Protein AF-A0A926H9G5-F1 (afdb_monomer_lite)

Secondary structure (DSSP, 8-state):
-EEEEEE--SSTTSPEEEEEEEEETTEEEEEEEEEE-SHHHHHHHHHHHH-SS-EEEEEES------SSS--HHHHHHHHHHGGGT--PPP--HHHHEETTEETT--

Sequence (107 aa):
MIYIGIDLAWSPRNRTGGAVLRGGPSGGEFSAHALLGGDDEILTFIDTHGGDGPCIVGVDAPLWVPNETGRRPGEAALAVSFQRYQAGAHPANRRLLARNGVVRGEA

Foldseek 3Di:
DKEKEWADDLDLVFWIKIWIWDDDPVDIDTDDIDGHRDPVSVVVVCVVRVPPDDYHYHYPFCQDAPAQDDADPVQVVVCVVCVVVVDGDDGRHCVVRCVVHRRPNND

Radius of gyration: 16.64 Å; chains: 1; bounding box: 42×31×41 Å

pLDDT: mean 92.63, std 5.23, range [67.88, 98.62]

Structure (mmCIF, N/CA/C/O backbone):
data_AF-A0A926H9G5-F1
#
_entry.id   AF-A0A926H9G5-F1
#
loop_
_atom_site.group_PDB
_atom_site.id
_atom_site.type_symbol
_atom_site.label_atom_id
_atom_site.label_alt_id
_atom_site.label_comp_id
_atom_site.label_asym_id
_atom_site.label_entity_id
_atom_site.label_seq_id
_atom_site.pdbx_PDB_ins_code
_atom_site.Cartn_x
_atom_site.Cartn_y
_atom_site.Cartn_z
_atom_site.occupancy
_atom_site.B_iso_or_equiv
_atom_site.auth_seq_id
_atom_site.auth_comp_id
_atom_site.auth_asym_id
_atom_site.auth_atom_id
_atom_site.pdbx_PDB_model_num
ATOM 1 N N . MET A 1 1 ? -12.989 5.524 16.922 1.00 94.00 1 MET A N 1
ATOM 2 C CA . MET A 1 1 ? -13.077 5.143 15.498 1.00 94.00 1 MET A CA 1
ATOM 3 C C . MET A 1 1 ? -11.980 4.141 15.187 1.00 94.00 1 MET A C 1
ATOM 5 O O . MET A 1 1 ? -10.982 4.125 15.907 1.00 94.00 1 MET A O 1
ATOM 9 N N . ILE A 1 2 ? -12.184 3.293 14.182 1.00 97.56 2 ILE A N 1
ATOM 10 C CA . ILE A 1 2 ? -11.195 2.310 13.732 1.00 97.56 2 ILE A CA 1
ATOM 11 C C . ILE A 1 2 ? -10.585 2.807 12.424 1.00 97.56 2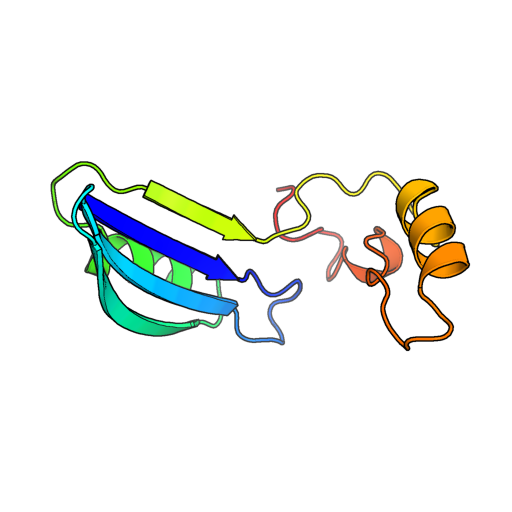 ILE A C 1
ATOM 13 O O . ILE A 1 2 ? -11.306 3.260 11.532 1.00 97.56 2 ILE A O 1
ATOM 17 N N . TYR A 1 3 ? -9.262 2.722 12.342 1.00 97.62 3 TYR A N 1
ATOM 18 C CA . TYR A 1 3 ? -8.490 3.013 11.146 1.00 97.62 3 TYR A CA 1
ATOM 19 C C . TYR A 1 3 ? -7.634 1.798 10.819 1.00 97.62 3 TYR A C 1
ATOM 21 O O . TYR A 1 3 ? -6.916 1.300 11.687 1.00 97.62 3 TYR A O 1
ATOM 29 N N . ILE A 1 4 ? -7.696 1.336 9.579 1.00 98.44 4 ILE A N 1
ATOM 30 C CA . ILE A 1 4 ? -6.891 0.219 9.091 1.00 98.44 4 ILE A CA 1
ATOM 31 C C . ILE A 1 4 ? -5.984 0.744 7.984 1.00 98.44 4 ILE A C 1
ATOM 33 O O . ILE A 1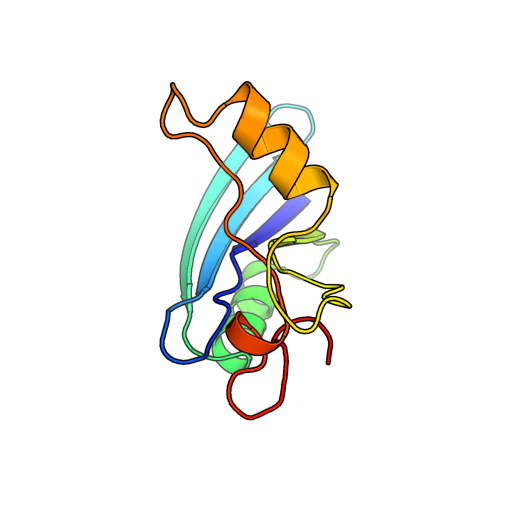 4 ? -6.461 1.336 7.022 1.00 98.44 4 ILE A O 1
ATOM 37 N N . GLY A 1 5 ? -4.677 0.560 8.137 1.00 98.00 5 GLY A N 1
ATOM 38 C CA . GLY A 1 5 ? -3.681 0.867 7.117 1.00 98.00 5 GLY A CA 1
ATOM 39 C C . GLY A 1 5 ? -3.234 -0.404 6.409 1.00 98.00 5 GLY A C 1
ATOM 40 O O . GLY A 1 5 ? -2.879 -1.377 7.077 1.00 98.00 5 GLY A O 1
ATOM 41 N N . ILE A 1 6 ? -3.241 -0.377 5.080 1.00 97.81 6 ILE A N 1
ATOM 42 C CA . ILE A 1 6 ? -2.776 -1.456 4.209 1.00 97.81 6 ILE A CA 1
ATOM 43 C C . ILE A 1 6 ? -1.620 -0.926 3.355 1.00 97.81 6 ILE A C 1
ATOM 45 O O . ILE A 1 6 ? -1.839 -0.091 2.483 1.00 97.81 6 ILE A O 1
ATOM 49 N N . ASP A 1 7 ? -0.404 -1.414 3.594 1.00 96.38 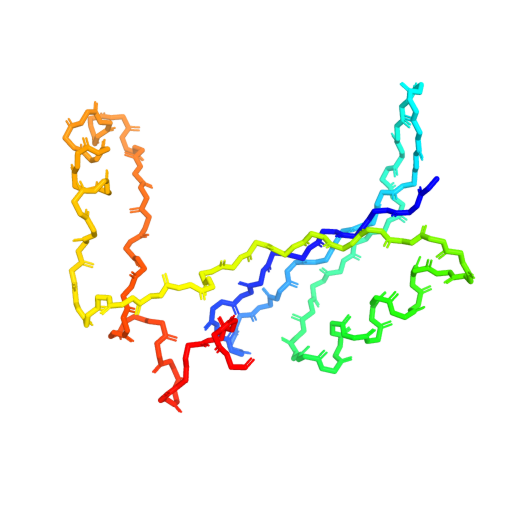7 ASP A N 1
ATOM 50 C CA . ASP A 1 7 ? 0.756 -1.202 2.716 1.00 96.38 7 ASP A CA 1
ATOM 51 C C . ASP A 1 7 ? 0.802 -2.336 1.689 1.00 96.38 7 ASP A C 1
ATOM 53 O O . ASP A 1 7 ? 1.292 -3.441 1.969 1.00 96.38 7 ASP A O 1
ATOM 57 N N . LEU A 1 8 ? 0.170 -2.099 0.537 1.00 94.25 8 LEU A N 1
ATOM 58 C CA . LEU A 1 8 ? -0.139 -3.144 -0.426 1.00 94.25 8 LEU A CA 1
ATOM 59 C C . LEU A 1 8 ? 1.109 -3.546 -1.207 1.00 94.25 8 LEU A C 1
ATOM 61 O O . LEU A 1 8 ? 1.639 -2.810 -2.044 1.00 94.25 8 LEU A O 1
ATOM 65 N N . ALA A 1 9 ? 1.520 -4.797 -1.028 1.00 92.69 9 ALA A N 1
ATOM 66 C CA . ALA A 1 9 ? 2.618 -5.343 -1.801 1.00 92.69 9 ALA A CA 1
ATOM 67 C C . ALA A 1 9 ? 2.267 -5.399 -3.294 1.00 92.69 9 ALA A C 1
ATOM 69 O O . ALA A 1 9 ? 1.283 -6.022 -3.692 1.00 92.69 9 ALA A O 1
ATOM 70 N N . TRP A 1 10 ? 3.146 -4.863 -4.144 1.00 88.75 10 TRP A N 1
ATOM 71 C CA . TRP A 1 10 ? 2.947 -4.799 -5.602 1.00 88.75 10 TRP A CA 1
ATOM 72 C C . TRP A 1 10 ? 2.860 -6.164 -6.300 1.00 88.75 10 TRP A C 1
ATOM 74 O O . TRP A 1 10 ? 2.555 -6.237 -7.488 1.00 88.75 10 TRP A O 1
ATOM 84 N N . SER A 1 11 ? 3.185 -7.261 -5.606 1.00 84.38 11 SER A N 1
ATOM 85 C CA . SER A 1 11 ? 3.051 -8.611 -6.150 1.00 84.38 11 SER A CA 1
ATOM 86 C C . SER A 1 11 ? 2.728 -9.639 -5.063 1.00 84.38 11 SER A C 1
ATOM 88 O O . SER A 1 11 ? 3.180 -9.453 -3.932 1.00 84.38 11 SER A O 1
ATOM 90 N N . PRO A 1 12 ? 2.093 -10.774 -5.412 1.00 79.38 12 PRO A N 1
ATOM 91 C CA . PRO A 1 12 ? 1.774 -11.847 -4.462 1.00 79.38 12 PRO A CA 1
ATOM 92 C C . PRO A 1 12 ? 2.989 -12.540 -3.829 1.00 79.38 12 PRO A C 1
ATOM 94 O O . PRO A 1 12 ? 2.841 -13.306 -2.885 1.00 79.38 12 PRO A O 1
ATOM 97 N N . ARG A 1 13 ? 4.202 -12.319 -4.361 1.00 85.19 13 ARG A N 1
ATOM 98 C CA . ARG A 1 13 ? 5.433 -12.889 -3.787 1.00 85.19 13 ARG A CA 1
ATOM 99 C C . ARG A 1 13 ? 5.821 -12.233 -2.464 1.00 85.19 13 ARG A C 1
ATOM 101 O O . ARG A 1 13 ? 6.511 -12.858 -1.667 1.00 85.19 13 ARG A O 1
ATOM 108 N N . ASN A 1 14 ? 5.415 -10.982 -2.265 1.00 90.19 14 ASN A N 1
ATOM 109 C CA . ASN A 1 14 ? 5.736 -10.207 -1.077 1.00 90.19 14 ASN A CA 1
ATOM 110 C C . ASN A 1 14 ? 4.498 -10.095 -0.188 1.00 90.19 14 ASN A C 1
ATOM 112 O O . ASN A 1 14 ? 3.370 -10.072 -0.680 1.00 90.19 14 ASN A O 1
ATOM 116 N N . ARG A 1 15 ? 4.726 -10.002 1.122 1.00 95.62 15 ARG A N 1
ATOM 117 C CA . ARG A 1 15 ? 3.661 -9.788 2.103 1.00 95.62 15 ARG A CA 1
ATOM 118 C C . ARG A 1 15 ? 3.219 -8.324 2.095 1.00 95.62 15 ARG A C 1
ATOM 120 O O . ARG A 1 15 ? 4.057 -7.434 2.007 1.00 95.62 15 ARG A O 1
ATOM 127 N N . THR A 1 16 ? 1.916 -8.110 2.213 1.00 96.44 16 THR A N 1
ATOM 128 C CA . THR A 1 16 ? 1.257 -6.823 2.464 1.00 96.44 16 THR A CA 1
ATOM 129 C C . THR A 1 16 ? 1.285 -6.521 3.958 1.00 96.44 16 THR A C 1
ATOM 131 O O . THR A 1 16 ? 1.019 -7.409 4.769 1.00 96.44 16 THR A O 1
ATOM 134 N N . GLY A 1 17 ? 1.608 -5.288 4.333 1.00 98.06 17 GLY A N 1
ATOM 135 C CA . GLY A 1 17 ? 1.541 -4.849 5.725 1.00 98.06 17 GLY A CA 1
ATOM 136 C C . GLY A 1 17 ? 0.118 -4.444 6.101 1.00 98.06 17 GLY A C 1
ATOM 137 O O . GLY A 1 17 ? -0.503 -3.665 5.385 1.00 98.06 17 GLY A O 1
ATOM 138 N N . GLY A 1 18 ? -0.394 -4.949 7.221 1.00 98.44 18 GLY A N 1
ATOM 139 C CA . GLY A 1 18 ? -1.645 -4.494 7.829 1.00 98.44 18 GLY A CA 1
ATOM 140 C C . GLY A 1 18 ? -1.386 -3.863 9.193 1.00 98.44 18 GLY A C 1
ATOM 141 O O . GLY A 1 18 ? -0.593 -4.392 9.971 1.00 98.44 18 GLY A O 1
ATOM 142 N N . ALA A 1 19 ? -2.063 -2.758 9.502 1.00 98.62 19 ALA A N 1
ATOM 143 C CA . ALA A 1 19 ? -1.989 -2.072 10.792 1.00 98.62 19 ALA A CA 1
ATOM 144 C C . ALA A 1 19 ? -3.368 -1.562 11.221 1.00 98.62 19 ALA A C 1
ATOM 146 O O . ALA A 1 19 ? -4.119 -1.052 10.394 1.00 98.62 19 ALA A O 1
ATOM 147 N N . VAL A 1 20 ? -3.689 -1.650 12.513 1.00 98.56 20 VAL A N 1
ATOM 148 C CA . VAL A 1 20 ? -4.965 -1.177 13.069 1.00 98.56 20 VAL A CA 1
ATOM 149 C C . VAL A 1 20 ? -4.715 -0.147 14.156 1.00 98.56 20 VAL A C 1
ATOM 151 O O . VAL A 1 20 ? -4.088 -0.441 15.178 1.00 98.56 20 VAL A O 1
ATOM 154 N N . LEU A 1 21 ? -5.284 1.039 13.972 1.00 97.50 21 LEU A N 1
ATOM 155 C CA . LEU A 1 21 ? -5.349 2.087 14.980 1.00 97.50 21 LEU A CA 1
ATOM 156 C C . LEU A 1 21 ? -6.781 2.235 15.496 1.00 97.50 21 LEU A C 1
ATOM 158 O O . LEU A 1 21 ? -7.749 2.217 14.732 1.00 97.50 21 LEU A O 1
ATOM 162 N N . ARG A 1 22 ? -6.921 2.449 16.801 1.00 96.44 22 ARG A N 1
ATOM 163 C CA . ARG A 1 22 ? -8.185 2.822 17.443 1.00 96.44 22 ARG A CA 1
ATOM 164 C C . ARG A 1 22 ? -8.007 4.181 18.083 1.00 96.44 22 ARG A C 1
ATOM 166 O O . ARG A 1 22 ? -7.101 4.368 18.883 1.00 96.44 22 ARG A O 1
ATOM 173 N N . GLY A 1 23 ? -8.838 5.149 17.726 1.00 93.69 23 GLY A N 1
ATOM 174 C CA . GLY A 1 23 ? -8.612 6.506 18.213 1.00 93.69 23 GLY A CA 1
ATOM 175 C C . GLY A 1 23 ? -9.695 7.512 17.880 1.00 93.69 23 GLY A C 1
ATOM 176 O O . GLY A 1 23 ? -10.740 7.183 17.306 1.00 93.69 23 GLY A O 1
ATOM 177 N N . GLY A 1 24 ? -9.416 8.747 18.277 1.00 91.69 24 GLY A N 1
ATOM 178 C CA . GLY A 1 24 ? -10.229 9.932 18.056 1.00 91.69 24 GLY A CA 1
ATOM 179 C C . GLY A 1 24 ? -9.389 11.209 18.182 1.00 91.69 24 GLY A C 1
ATOM 180 O O . GLY A 1 24 ? -8.160 11.143 18.191 1.00 91.69 24 GLY A O 1
ATOM 181 N N . PRO A 1 25 ? -10.027 12.384 18.303 1.00 92.62 25 PRO A N 1
ATOM 182 C CA . PRO A 1 25 ? -9.324 13.672 18.299 1.00 92.62 25 PRO A CA 1
ATOM 183 C C . PRO A 1 25 ? -8.264 13.837 19.397 1.00 92.62 25 PRO A C 1
ATOM 185 O O . PRO A 1 25 ? -7.316 14.595 19.228 1.00 92.62 25 PRO A O 1
ATOM 188 N N . SER A 1 26 ? -8.413 13.135 20.521 1.00 94.12 26 SER A N 1
ATOM 189 C CA . SER A 1 26 ? -7.490 13.184 21.658 1.00 94.12 26 SER A CA 1
ATOM 190 C C . SER A 1 26 ? -6.300 12.224 21.544 1.00 94.12 26 SER A C 1
ATOM 192 O O . SER A 1 26 ? -5.464 12.200 22.442 1.00 94.12 26 SER A O 1
ATOM 194 N N . GLY A 1 27 ? -6.226 11.414 20.482 1.00 92.81 27 GLY A N 1
ATOM 195 C CA . GLY A 1 27 ? -5.146 10.454 20.261 1.00 92.81 27 GLY A CA 1
ATOM 196 C C . GLY A 1 27 ? -5.625 9.120 19.693 1.00 92.81 27 GLY A C 1
ATOM 197 O O . GLY A 1 27 ? -6.821 8.881 19.509 1.00 92.81 27 GLY A O 1
ATOM 198 N N . GLY A 1 28 ? -4.672 8.234 19.423 1.00 93.56 28 GLY A N 1
ATOM 199 C CA . GLY A 1 28 ? -4.937 6.889 18.932 1.00 93.56 28 GLY A CA 1
ATOM 200 C C . GLY A 1 28 ? -3.960 5.872 19.501 1.00 93.56 28 GLY A C 1
ATOM 201 O O . GLY A 1 28 ? -2.842 6.208 19.884 1.00 93.56 28 GLY A O 1
ATOM 202 N N . GLU A 1 29 ? -4.409 4.627 19.543 1.00 96.94 29 GLU A N 1
ATOM 203 C CA . GLU A 1 29 ? -3.667 3.465 20.002 1.00 96.94 29 GLU A CA 1
ATOM 204 C C . GLU A 1 29 ? -3.438 2.512 18.832 1.00 96.94 29 GLU A C 1
ATOM 206 O O . GLU A 1 29 ? -4.358 2.210 18.067 1.00 96.94 29 GLU A O 1
ATOM 211 N N . PHE A 1 30 ? -2.212 2.012 18.717 1.00 97.81 30 PHE A N 1
ATOM 212 C CA . PHE A 1 30 ? -1.890 0.917 17.817 1.00 97.81 30 PHE A CA 1
ATOM 213 C C . PHE A 1 30 ? -2.276 -0.414 18.446 1.00 97.81 30 PHE A C 1
ATOM 215 O O . PHE A 1 30 ? -1.736 -0.802 19.476 1.00 97.81 30 PHE A O 1
ATOM 222 N N . SER A 1 31 ? -3.227 -1.097 17.813 1.00 97.12 31 SER A N 1
ATOM 223 C CA . SER A 1 31 ? -3.943 -2.224 18.418 1.00 97.12 31 SER A CA 1
ATOM 224 C C . SER A 1 31 ? -3.665 -3.573 17.756 1.00 97.12 31 SER A C 1
ATOM 226 O O . SER A 1 31 ? -3.800 -4.601 18.413 1.00 97.12 31 SER A O 1
ATOM 228 N N . ALA A 1 32 ? -3.268 -3.599 16.480 1.00 98.12 32 ALA A N 1
ATOM 229 C CA . ALA A 1 32 ? -2.917 -4.834 15.779 1.00 98.12 32 ALA A CA 1
ATOM 230 C C . ALA A 1 32 ? -2.049 -4.566 14.543 1.00 98.12 32 ALA A C 1
ATOM 232 O O . ALA A 1 32 ? -2.081 -3.475 13.972 1.00 98.12 32 ALA A O 1
ATOM 233 N N . HIS A 1 33 ? -1.314 -5.591 14.110 1.00 98.44 33 HIS A N 1
ATOM 234 C CA . HIS A 1 33 ? -0.650 -5.636 12.810 1.00 98.44 33 HIS A CA 1
ATOM 235 C C . HIS A 1 33 ? -0.547 -7.061 12.280 1.00 98.44 33 HIS A C 1
ATOM 237 O O . HIS A 1 33 ? -0.634 -8.021 13.044 1.00 98.44 33 HIS A O 1
ATOM 243 N N . ALA A 1 34 ? -0.325 -7.186 10.975 1.00 98.38 34 ALA A N 1
ATOM 244 C CA . ALA A 1 34 ? -0.124 -8.466 10.315 1.00 98.38 34 ALA A CA 1
ATOM 245 C C . ALA A 1 34 ? 0.749 -8.331 9.061 1.00 98.38 34 ALA A C 1
ATOM 247 O O . ALA A 1 34 ? 0.828 -7.267 8.446 1.00 98.38 34 ALA A O 1
ATOM 248 N N . LEU A 1 35 ? 1.373 -9.445 8.672 1.00 98.19 35 LEU A N 1
ATOM 249 C CA . LEU A 1 35 ? 1.954 -9.637 7.345 1.00 98.19 35 LEU A CA 1
ATOM 250 C C . LEU A 1 35 ? 1.040 -10.567 6.549 1.00 98.19 35 LEU A C 1
ATOM 252 O O . LEU A 1 35 ? 0.955 -11.760 6.831 1.00 98.19 35 LEU A O 1
ATOM 256 N N . LEU A 1 36 ? 0.375 -10.007 5.550 1.00 97.12 36 LEU A N 1
ATOM 257 C CA . LEU A 1 36 ? -0.734 -10.612 4.822 1.00 97.12 36 LEU A CA 1
ATOM 258 C C . LEU A 1 36 ? -0.246 -11.093 3.455 1.00 97.12 36 LEU A C 1
ATOM 260 O O . LEU A 1 36 ? 0.543 -10.423 2.794 1.00 97.12 36 LEU A O 1
ATOM 264 N N . GLY A 1 37 ? -0.644 -12.288 3.041 1.00 93.62 37 GLY A N 1
ATOM 265 C CA . GLY A 1 37 ? -0.270 -12.866 1.752 1.00 93.62 37 GLY A CA 1
ATOM 266 C C . GLY A 1 37 ? -1.097 -12.297 0.600 1.00 93.62 37 GLY A C 1
ATOM 267 O O . GLY A 1 37 ? -0.700 -11.338 -0.071 1.00 93.62 37 GLY A O 1
ATOM 268 N N . GLY A 1 38 ? -2.229 -12.950 0.344 1.00 91.00 38 GLY A N 1
ATOM 269 C CA . GLY A 1 38 ? -3.159 -12.619 -0.736 1.00 91.00 38 GLY A CA 1
ATOM 270 C C . GLY A 1 38 ? -4.301 -11.702 -0.306 1.00 91.00 38 GLY A C 1
ATOM 271 O O . GLY A 1 38 ? -4.415 -11.333 0.861 1.00 91.00 38 GLY A O 1
ATOM 272 N N . ASP A 1 39 ? -5.159 -11.364 -1.267 1.00 91.81 39 ASP A N 1
ATOM 273 C CA . ASP A 1 39 ? -6.305 -10.477 -1.044 1.00 91.81 39 ASP A CA 1
ATOM 274 C C . ASP A 1 39 ? -7.304 -11.073 -0.039 1.00 91.81 39 ASP A C 1
ATOM 276 O O . ASP A 1 39 ? -7.796 -10.343 0.812 1.00 91.81 39 ASP A O 1
ATOM 280 N N . ASP A 1 40 ? -7.504 -12.396 -0.026 1.00 95.00 40 ASP A N 1
ATOM 281 C CA . ASP A 1 40 ? -8.374 -13.071 0.953 1.00 95.00 40 ASP A CA 1
ATOM 282 C C . ASP A 1 40 ? -7.912 -12.858 2.406 1.00 95.00 40 ASP A C 1
ATOM 284 O O . ASP A 1 40 ? -8.726 -12.621 3.301 1.00 95.00 40 ASP A O 1
ATOM 288 N N . GLU A 1 41 ? -6.597 -12.900 2.655 1.00 97.25 41 GLU A N 1
ATOM 289 C CA . GLU A 1 41 ? -6.037 -12.609 3.982 1.00 97.25 41 GLU A CA 1
ATOM 290 C C . GLU A 1 41 ? -6.223 -11.128 4.346 1.00 97.25 41 GLU A C 1
ATOM 292 O O . GLU A 1 41 ? -6.490 -10.811 5.504 1.00 97.25 41 GLU A O 1
ATOM 297 N N . ILE A 1 42 ? -6.122 -10.221 3.366 1.00 96.06 42 ILE A N 1
ATOM 298 C CA . ILE A 1 42 ? -6.351 -8.782 3.563 1.00 96.06 42 ILE A CA 1
ATOM 299 C C . ILE A 1 42 ? -7.813 -8.508 3.915 1.00 96.06 42 ILE A C 1
ATOM 301 O O . ILE A 1 42 ? -8.079 -7.802 4.887 1.00 96.06 42 ILE A O 1
ATOM 305 N N . LEU A 1 43 ? -8.751 -9.092 3.170 1.00 96.69 43 LEU A N 1
ATOM 306 C CA . LEU A 1 43 ? -10.184 -8.969 3.431 1.00 96.69 43 LEU A CA 1
ATOM 307 C C . LEU A 1 43 ? -10.533 -9.530 4.811 1.00 96.69 43 LEU A C 1
ATOM 309 O O . LEU A 1 43 ? -11.145 -8.834 5.613 1.00 96.69 43 LEU A O 1
ATOM 313 N N . THR A 1 44 ? -10.024 -10.720 5.142 1.00 98.12 44 THR A N 1
ATOM 314 C CA . THR A 1 44 ? -10.219 -11.328 6.468 1.00 98.12 44 THR A CA 1
ATOM 315 C C . THR A 1 44 ? -9.688 -10.427 7.587 1.00 98.12 44 THR A C 1
ATOM 317 O O . THR A 1 44 ? -10.332 -10.282 8.626 1.00 98.12 44 THR A O 1
ATOM 320 N N . PHE A 1 45 ? -8.524 -9.798 7.395 1.00 98.38 45 PHE A N 1
ATOM 321 C CA . PHE A 1 45 ? -7.948 -8.864 8.365 1.00 98.38 45 PHE A CA 1
ATOM 322 C C . PHE A 1 45 ? -8.820 -7.616 8.554 1.00 98.38 45 PHE A C 1
ATOM 324 O O . PHE A 1 45 ? -9.040 -7.189 9.691 1.00 98.38 45 PHE A O 1
ATOM 331 N N . ILE A 1 46 ? -9.346 -7.052 7.462 1.00 97.88 46 ILE A N 1
ATOM 332 C CA . ILE A 1 46 ? -10.265 -5.908 7.500 1.00 97.88 46 ILE A CA 1
ATOM 333 C C . ILE A 1 46 ? -11.558 -6.289 8.226 1.00 97.88 46 ILE A C 1
ATOM 335 O O . ILE A 1 46 ? -11.943 -5.585 9.157 1.00 97.88 46 ILE A O 1
ATOM 339 N N . ASP A 1 47 ? -12.173 -7.419 7.877 1.00 97.06 47 ASP A N 1
ATOM 340 C CA . ASP A 1 47 ? -13.419 -7.893 8.490 1.00 97.06 47 ASP A CA 1
ATOM 341 C C . ASP A 1 47 ? -13.242 -8.169 9.988 1.00 97.06 47 ASP A C 1
ATOM 343 O O . ASP A 1 47 ? -14.060 -7.765 10.814 1.00 97.06 47 ASP A O 1
ATOM 347 N N . THR A 1 48 ? -12.121 -8.789 10.366 1.00 97.56 48 THR A N 1
ATOM 348 C CA . THR A 1 48 ? -11.812 -9.118 11.766 1.00 97.56 48 THR A CA 1
ATOM 349 C C . THR A 1 48 ? -11.661 -7.867 12.635 1.00 97.56 48 THR A C 1
ATOM 351 O O . THR A 1 48 ? -11.999 -7.883 13.821 1.00 97.56 48 THR A O 1
ATOM 354 N N . HIS A 1 49 ? -11.128 -6.776 12.081 1.00 97.81 49 HIS A N 1
ATOM 355 C CA . HIS A 1 49 ? -10.761 -5.598 12.867 1.00 97.81 49 HIS A CA 1
ATOM 356 C C . HIS A 1 49 ? -11.669 -4.383 12.672 1.00 97.81 49 HIS A C 1
ATOM 358 O O . HIS A 1 49 ? -11.658 -3.510 13.547 1.00 97.81 49 HIS A O 1
ATOM 364 N N . GLY A 1 50 ? -12.453 -4.333 11.592 1.00 96.31 50 GLY A N 1
ATOM 365 C CA . GLY A 1 50 ? -13.315 -3.208 11.219 1.00 96.31 50 GLY A CA 1
ATOM 366 C C . GLY A 1 50 ? -14.473 -2.955 12.185 1.00 96.31 50 GLY A C 1
ATOM 367 O O . GLY A 1 50 ? -14.881 -1.807 12.353 1.00 96.31 50 GLY A O 1
ATOM 368 N N . GLY A 1 51 ? -14.927 -3.993 12.896 1.00 91.75 51 GLY A N 1
ATOM 369 C CA . GLY A 1 51 ? -16.063 -3.920 13.819 1.00 91.75 51 GLY A CA 1
ATOM 370 C C . GLY A 1 51 ? -17.389 -3.584 13.122 1.00 91.75 51 GLY A C 1
ATOM 371 O O . GLY A 1 51 ? -17.454 -3.461 11.906 1.00 91.75 51 GLY A O 1
ATOM 372 N N . ASP A 1 52 ? -18.450 -3.395 13.908 1.00 91.25 52 ASP A N 1
ATOM 373 C CA . ASP A 1 52 ? -19.814 -3.206 13.372 1.00 91.25 52 ASP A CA 1
ATOM 374 C C . ASP A 1 52 ? -20.164 -1.739 13.039 1.00 91.25 52 ASP A C 1
ATOM 376 O O . ASP A 1 52 ? -21.290 -1.422 12.656 1.00 91.25 52 ASP A O 1
ATOM 380 N N . GLY A 1 53 ? -19.223 -0.813 13.243 1.00 90.38 53 GLY A N 1
ATOM 381 C CA . GLY A 1 53 ? -19.420 0.628 13.072 1.00 90.38 53 GLY A CA 1
ATOM 382 C C . GLY A 1 53 ? -18.554 1.233 11.962 1.00 90.38 53 GLY A C 1
ATOM 383 O O . GLY A 1 53 ? -17.837 0.521 11.265 1.00 90.38 53 GLY A O 1
ATOM 384 N N . PRO A 1 54 ? -18.570 2.570 11.799 1.00 91.81 54 PRO A N 1
ATOM 385 C CA . PRO A 1 54 ? -17.746 3.241 10.799 1.00 91.81 54 PRO A CA 1
ATOM 386 C C . PRO A 1 54 ? -16.245 2.960 10.980 1.00 91.81 54 PRO A C 1
ATOM 388 O O . PRO A 1 54 ? -15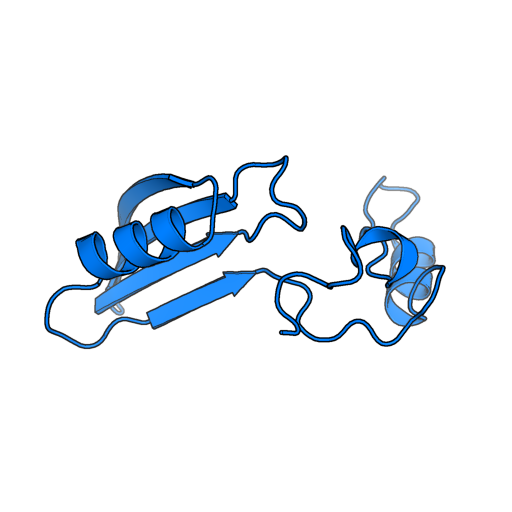.651 3.287 12.015 1.00 91.81 54 PRO A O 1
ATOM 391 N N . CYS A 1 55 ? -15.636 2.411 9.930 1.00 96.31 55 CYS A N 1
ATOM 392 C CA . CYS A 1 55 ? -14.212 2.112 9.821 1.00 96.31 55 CYS A CA 1
ATOM 393 C C . CYS A 1 55 ? -13.630 2.824 8.594 1.00 96.31 55 CYS A C 1
ATOM 395 O O . CYS A 1 55 ? -14.258 2.864 7.537 1.00 96.31 55 CYS A O 1
ATOM 397 N N . ILE A 1 56 ? -12.430 3.387 8.733 1.00 97.06 56 ILE A N 1
ATOM 398 C CA . ILE A 1 56 ? -11.687 3.982 7.617 1.00 97.06 56 ILE A CA 1
ATOM 399 C C . ILE A 1 56 ? -10.538 3.051 7.256 1.00 97.06 56 ILE A C 1
ATOM 401 O O . ILE A 1 56 ? -9.706 2.734 8.103 1.00 97.06 56 ILE A O 1
ATOM 405 N N . VAL A 1 57 ? -10.469 2.651 5.989 1.00 97.38 57 VAL A N 1
ATOM 406 C CA . VAL A 1 57 ? -9.364 1.851 5.457 1.00 97.38 57 VAL A CA 1
ATOM 407 C C . VAL A 1 57 ? -8.543 2.723 4.514 1.00 97.38 57 VAL A C 1
ATOM 409 O O . VAL A 1 57 ? -9.065 3.249 3.534 1.00 97.38 57 VAL A O 1
ATOM 412 N N . GLY A 1 58 ? -7.265 2.907 4.835 1.00 96.75 58 GLY A N 1
ATOM 413 C CA . GLY A 1 58 ? -6.283 3.551 3.972 1.00 96.75 58 GLY A CA 1
ATOM 414 C C . GLY A 1 58 ? -5.432 2.499 3.275 1.00 96.75 58 GLY A C 1
ATOM 415 O O . GLY A 1 58 ? -4.926 1.590 3.930 1.00 96.75 58 GLY A O 1
ATOM 416 N N . VAL A 1 59 ? -5.262 2.632 1.961 1.00 95.00 59 VAL A N 1
ATOM 417 C CA . VAL A 1 59 ? -4.454 1.715 1.149 1.00 95.00 59 VAL A CA 1
ATOM 418 C C . VAL A 1 59 ? -3.327 2.502 0.490 1.00 95.00 59 VAL A C 1
ATOM 420 O O . VAL A 1 59 ? -3.591 3.426 -0.279 1.00 95.00 59 VAL A O 1
ATOM 423 N N . ASP A 1 60 ? -2.083 2.137 0.788 1.00 93.50 60 ASP A N 1
ATOM 424 C CA . ASP A 1 60 ? -0.905 2.610 0.065 1.00 93.50 60 ASP A CA 1
ATOM 425 C C . ASP A 1 60 ? -0.623 1.655 -1.097 1.00 93.50 60 ASP A C 1
ATOM 427 O O . ASP A 1 60 ? -0.199 0.513 -0.911 1.00 93.50 60 ASP A O 1
ATOM 431 N N . ALA A 1 61 ? -0.953 2.107 -2.306 1.00 90.50 61 ALA A N 1
ATOM 432 C CA . ALA A 1 61 ? -0.749 1.366 -3.538 1.00 90.50 61 ALA A CA 1
ATOM 433 C C . ALA A 1 61 ? -0.696 2.313 -4.750 1.00 90.50 61 ALA A C 1
ATOM 435 O O . ALA A 1 61 ? -1.358 3.357 -4.767 1.00 90.50 61 ALA A O 1
ATOM 436 N N . PRO A 1 62 ? 0.014 1.944 -5.827 1.00 87.12 62 PRO A N 1
ATOM 437 C CA . PRO A 1 62 ? -0.143 2.603 -7.117 1.00 87.12 62 PRO A CA 1
ATOM 438 C C . PRO A 1 62 ? -1.529 2.297 -7.719 1.00 87.12 62 PRO A C 1
ATOM 440 O O . PRO A 1 62 ? -1.740 1.222 -8.267 1.00 87.12 62 PRO A O 1
ATOM 443 N N . LEU A 1 63 ? -2.464 3.250 -7.643 1.00 84.75 63 LEU A N 1
ATOM 444 C CA . LEU A 1 63 ? -3.833 3.107 -8.186 1.00 84.75 63 LEU A CA 1
ATOM 445 C C . LEU A 1 63 ? -3.985 3.602 -9.635 1.00 84.75 63 LEU A C 1
ATOM 447 O O . LEU A 1 63 ? -5.018 3.400 -10.265 1.00 84.75 63 LEU A O 1
ATOM 451 N N . TRP A 1 64 ? -2.975 4.307 -10.149 1.00 88.00 64 TRP A N 1
ATOM 452 C CA . TRP A 1 64 ? -2.918 4.770 -11.535 1.00 88.00 64 TRP A CA 1
ATOM 453 C C . TRP A 1 64 ? -1.471 4.811 -12.033 1.00 88.00 64 TRP A C 1
ATOM 455 O O . TRP A 1 64 ? -0.639 5.603 -11.576 1.00 88.00 64 TRP A O 1
ATOM 465 N N . VAL A 1 65 ? -1.174 3.944 -12.991 1.00 90.88 65 VAL A N 1
ATOM 466 C CA . VAL A 1 65 ? 0.145 3.617 -13.527 1.00 90.88 65 VAL A CA 1
ATOM 467 C C . VAL A 1 65 ? 0.075 3.664 -15.061 1.00 90.88 65 VAL A C 1
ATOM 469 O O . VAL A 1 65 ? 0.145 2.641 -15.744 1.00 90.88 65 VAL A O 1
ATOM 472 N N . PRO A 1 66 ? -0.061 4.862 -15.654 1.00 88.50 66 PRO A N 1
ATOM 473 C CA . PRO A 1 66 ? -0.215 5.006 -17.103 1.00 88.50 66 PRO A CA 1
ATOM 474 C C . PRO A 1 66 ? 1.091 4.783 -17.875 1.00 88.50 66 PRO A C 1
ATOM 476 O O . PRO A 1 66 ? 1.067 4.561 -19.080 1.00 88.50 66 PRO A O 1
ATOM 479 N N . ASN A 1 67 ? 2.246 4.871 -17.212 1.00 91.81 67 ASN A N 1
ATOM 480 C CA . ASN A 1 67 ? 3.540 4.814 -17.890 1.00 91.81 67 ASN A CA 1
ATOM 481 C C . ASN A 1 67 ? 3.927 3.360 -18.157 1.00 91.81 67 ASN A C 1
ATOM 483 O O . ASN A 1 67 ? 4.041 2.566 -17.220 1.00 91.81 67 ASN A O 1
ATOM 487 N N . GLU A 1 68 ? 4.230 3.036 -19.411 1.00 92.81 68 GLU A N 1
ATOM 488 C CA . GLU A 1 68 ? 4.714 1.703 -19.779 1.00 92.81 68 GLU A CA 1
ATOM 489 C C . GLU A 1 68 ? 6.074 1.387 -19.139 1.00 92.81 68 GLU A C 1
ATOM 491 O O . GLU A 1 68 ? 6.296 0.303 -18.594 1.00 92.81 68 GLU A O 1
ATOM 496 N N . THR A 1 69 ? 6.995 2.356 -19.156 1.00 93.56 69 THR A N 1
ATOM 497 C CA . THR A 1 69 ? 8.366 2.207 -18.648 1.00 93.56 69 THR A CA 1
ATOM 498 C C . THR A 1 69 ? 8.887 3.504 -18.022 1.00 93.56 69 THR A C 1
ATOM 500 O O . THR A 1 69 ? 8.270 4.560 -18.148 1.00 93.56 69 THR A O 1
ATOM 503 N N . GLY A 1 70 ? 10.047 3.431 -17.361 1.00 92.31 70 GLY A N 1
ATOM 504 C CA . GLY A 1 70 ? 10.762 4.609 -16.868 1.00 92.31 70 GLY A CA 1
ATOM 505 C C . GLY A 1 70 ? 10.137 5.248 -15.627 1.00 92.31 70 GLY A C 1
ATOM 506 O O . GLY A 1 70 ? 9.466 4.581 -14.839 1.00 92.31 70 GLY A O 1
ATOM 507 N N . ARG A 1 71 ? 10.431 6.537 -15.436 1.00 91.50 71 ARG A N 1
ATOM 508 C CA . ARG A 1 71 ? 9.972 7.374 -14.318 1.00 91.50 71 ARG A CA 1
ATOM 509 C C . ARG A 1 71 ? 8.979 8.416 -14.817 1.00 91.50 71 ARG A C 1
ATOM 511 O O . ARG A 1 71 ? 9.120 8.906 -15.937 1.00 91.50 71 ARG A O 1
ATOM 518 N N . ARG A 1 72 ? 8.038 8.817 -13.965 1.00 91.12 72 ARG A N 1
ATOM 519 C CA . ARG A 1 72 ? 7.176 9.984 -14.210 1.00 91.12 72 ARG A CA 1
ATOM 520 C C . ARG A 1 72 ? 7.992 11.280 -14.142 1.00 91.12 72 ARG A C 1
ATOM 522 O O . ARG A 1 72 ? 8.968 11.334 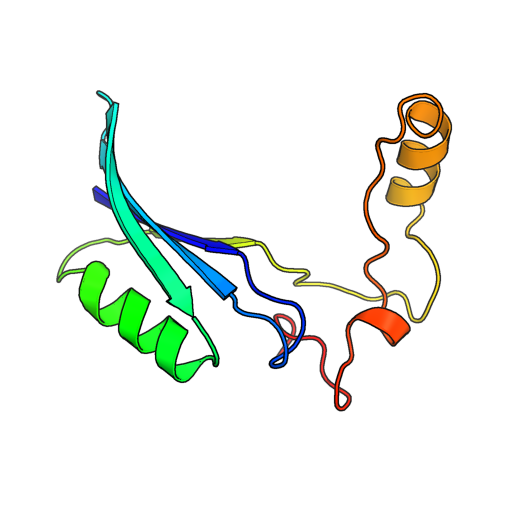-13.389 1.00 91.12 72 ARG A O 1
ATOM 529 N N . PRO A 1 73 ? 7.565 12.362 -14.819 1.00 91.06 73 PRO A N 1
ATOM 530 C CA . PRO A 1 73 ? 8.243 13.657 -14.731 1.00 91.06 73 PRO A CA 1
ATOM 531 C C . PRO A 1 73 ? 8.442 14.150 -13.289 1.00 91.06 73 PRO A C 1
ATOM 533 O O . PRO A 1 73 ? 9.523 14.620 -12.945 1.00 91.06 73 PRO A O 1
ATOM 536 N N . GLY A 1 74 ? 7.443 13.962 -12.417 1.00 90.12 74 GLY A N 1
ATOM 537 C CA . GLY A 1 74 ? 7.551 14.321 -10.998 1.00 90.12 74 GLY A CA 1
ATOM 538 C C . GLY A 1 74 ? 8.617 13.520 -10.241 1.00 90.12 74 GLY A C 1
ATOM 539 O O . GLY A 1 74 ? 9.373 14.084 -9.457 1.00 90.12 74 GLY A O 1
ATOM 540 N N . GLU A 1 75 ? 8.746 12.221 -10.522 1.00 92.00 75 GLU A N 1
ATOM 541 C CA . GLU A 1 75 ? 9.783 11.362 -9.928 1.00 92.00 75 GLU A CA 1
ATOM 542 C C . GLU A 1 75 ? 11.180 11.753 -10.426 1.00 92.00 75 GLU A C 1
ATOM 544 O O . GLU A 1 75 ? 12.141 11.747 -9.657 1.00 92.00 75 GLU A O 1
ATOM 549 N N . ALA A 1 76 ? 11.300 12.121 -11.706 1.00 91.44 76 ALA A N 1
ATOM 550 C CA . ALA A 1 76 ? 12.548 12.621 -12.272 1.00 91.44 76 ALA A CA 1
ATOM 551 C C . ALA A 1 76 ? 12.968 13.946 -11.614 1.00 91.44 76 ALA A C 1
ATOM 553 O O . ALA A 1 76 ? 14.117 14.077 -11.196 1.00 91.44 76 ALA A O 1
ATOM 554 N N . ALA A 1 77 ? 12.035 14.889 -11.447 1.00 94.06 77 ALA A N 1
ATOM 555 C CA . ALA A 1 77 ? 12.287 16.156 -10.763 1.00 94.06 77 ALA A CA 1
ATOM 556 C C . ALA A 1 77 ? 12.684 15.952 -9.289 1.00 94.06 77 ALA A C 1
ATOM 558 O O . ALA A 1 77 ? 13.634 16.572 -8.811 1.00 94.06 77 ALA A O 1
ATOM 559 N N . LEU A 1 78 ? 12.015 15.033 -8.584 1.00 93.75 78 LEU A N 1
ATOM 560 C CA . LEU A 1 78 ? 12.381 14.657 -7.218 1.00 93.75 78 LEU A CA 1
ATOM 561 C C . LEU A 1 78 ? 13.811 14.094 -7.165 1.00 93.75 78 LEU A C 1
ATOM 563 O O . LEU A 1 78 ? 14.609 14.512 -6.329 1.00 93.75 78 LEU A O 1
ATOM 567 N N . ALA A 1 79 ? 14.165 13.192 -8.084 1.00 92.88 79 ALA A N 1
ATOM 568 C CA . ALA A 1 79 ? 15.502 12.609 -8.134 1.00 92.88 79 ALA A CA 1
ATOM 569 C C . ALA A 1 79 ? 16.588 13.674 -8.360 1.00 92.88 79 ALA A C 1
ATOM 571 O O . ALA A 1 79 ? 17.607 13.642 -7.679 1.00 92.88 79 ALA A O 1
ATOM 572 N N . VAL A 1 80 ? 16.367 14.654 -9.244 1.00 94.88 80 VAL A N 1
ATOM 573 C CA . VAL A 1 80 ? 17.308 15.773 -9.457 1.00 94.88 80 VAL A CA 1
ATOM 574 C C . VAL A 1 80 ? 17.603 16.506 -8.144 1.00 94.88 80 VAL A C 1
ATOM 576 O O . VAL A 1 80 ? 18.765 16.768 -7.828 1.00 94.88 80 VAL A O 1
ATOM 579 N N . SER A 1 81 ? 16.566 16.785 -7.353 1.00 96.19 81 SER A N 1
ATOM 580 C CA . SER A 1 81 ? 16.686 17.519 -6.090 1.00 96.19 81 SER A CA 1
ATOM 581 C C . SER A 1 81 ? 17.307 16.694 -4.958 1.00 96.19 81 SER A C 1
ATOM 583 O O . SER A 1 81 ? 18.065 17.240 -4.151 1.00 96.19 81 SER A O 1
ATOM 585 N N . PHE A 1 82 ? 17.006 15.391 -4.895 1.00 96.06 82 PHE A N 1
ATOM 586 C CA . PHE A 1 82 ? 17.237 14.573 -3.699 1.00 96.06 82 PHE A CA 1
ATOM 587 C C . PHE A 1 82 ? 18.210 13.396 -3.866 1.00 96.06 82 PHE A C 1
ATOM 589 O O . PHE A 1 82 ? 18.643 12.835 -2.859 1.00 96.06 82 PHE A O 1
ATOM 596 N N . GLN A 1 83 ? 18.651 13.060 -5.085 1.00 94.50 83 GLN A N 1
ATOM 597 C CA . GLN A 1 83 ? 19.540 11.909 -5.318 1.00 94.50 83 GLN A CA 1
ATOM 598 C C . GLN A 1 83 ? 20.844 11.958 -4.512 1.00 94.50 83 GLN A C 1
ATOM 600 O O . GLN A 1 83 ? 21.332 10.918 -4.078 1.00 94.50 83 GLN A O 1
ATOM 605 N N . ARG A 1 84 ? 21.396 13.157 -4.262 1.00 96.69 84 ARG A N 1
ATOM 606 C CA . ARG A 1 84 ? 22.631 13.330 -3.473 1.00 96.69 84 ARG A CA 1
ATOM 607 C C . ARG A 1 84 ? 22.478 12.886 -2.016 1.00 96.69 84 ARG A C 1
ATOM 609 O O . ARG A 1 84 ? 23.472 12.615 -1.359 1.00 96.69 84 ARG A O 1
ATOM 616 N N . TYR A 1 85 ? 21.238 12.814 -1.538 1.00 96.25 85 TYR A N 1
ATOM 617 C CA . TYR A 1 85 ? 20.869 12.335 -0.209 1.00 96.25 85 TYR A CA 1
ATOM 618 C C . TYR A 1 85 ? 20.377 10.888 -0.226 1.00 96.25 85 TYR A C 1
ATOM 620 O O . TYR A 1 85 ? 19.840 10.423 0.771 1.00 96.25 85 TYR A O 1
ATOM 628 N N . GLN A 1 86 ? 20.501 10.192 -1.362 1.00 91.62 86 GLN A N 1
ATOM 629 C CA . GLN A 1 86 ? 19.992 8.831 -1.543 1.00 91.62 86 GLN A CA 1
ATOM 630 C C . GLN A 1 86 ? 18.478 8.712 -1.290 1.00 91.62 86 GLN A C 1
ATOM 632 O O . GLN A 1 86 ? 17.979 7.644 -0.949 1.00 91.62 86 GLN A O 1
ATOM 637 N N . ALA A 1 87 ? 17.738 9.806 -1.495 1.00 90.44 87 ALA A N 1
ATOM 638 C CA . ALA A 1 87 ? 16.287 9.841 -1.398 1.00 90.44 87 ALA A CA 1
ATOM 639 C C . ALA A 1 87 ? 15.666 9.940 -2.799 1.00 90.44 87 ALA A C 1
ATOM 641 O O . ALA A 1 87 ? 16.106 10.724 -3.645 1.00 90.44 87 ALA A O 1
ATOM 642 N N . GLY A 1 88 ? 14.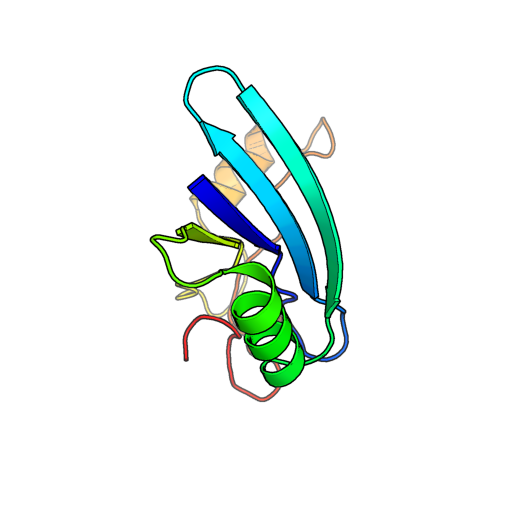637 9.133 -3.051 1.00 87.44 88 GLY A N 1
ATOM 643 C CA . GLY A 1 88 ? 13.945 9.101 -4.331 1.00 87.44 88 GLY A CA 1
ATOM 644 C C . GLY A 1 88 ? 12.696 8.229 -4.296 1.00 87.44 88 GLY A C 1
ATOM 645 O O . GLY A 1 88 ? 12.591 7.311 -3.487 1.00 87.44 88 GLY A O 1
ATOM 646 N N . ALA A 1 89 ? 11.758 8.507 -5.197 1.00 88.12 89 ALA A N 1
ATOM 647 C CA . ALA A 1 89 ? 10.606 7.646 -5.416 1.00 88.12 89 ALA A CA 1
ATOM 648 C C . ALA A 1 89 ? 11.006 6.471 -6.315 1.00 88.12 89 ALA A C 1
ATOM 650 O O . ALA A 1 89 ? 11.611 6.666 -7.378 1.00 88.12 89 ALA A O 1
ATOM 651 N N . HIS A 1 90 ? 10.658 5.253 -5.903 1.00 87.31 90 HIS A N 1
ATOM 652 C CA . HIS A 1 90 ? 10.816 4.097 -6.773 1.00 87.31 90 HIS A CA 1
ATOM 653 C C . HIS A 1 90 ? 9.865 4.237 -7.976 1.00 87.31 90 HIS A C 1
ATOM 655 O O . HIS A 1 90 ? 8.696 4.573 -7.777 1.00 87.31 90 HIS A O 1
ATOM 661 N N . PRO A 1 91 ? 10.320 3.986 -9.219 1.00 89.44 91 PRO A N 1
ATOM 662 C CA . PRO A 1 91 ? 9.463 4.141 -10.385 1.00 89.44 91 PRO A CA 1
ATOM 663 C C . PRO A 1 91 ? 8.243 3.213 -10.317 1.00 89.44 91 PRO A C 1
ATOM 665 O O . PRO A 1 91 ? 8.395 1.999 -10.151 1.00 89.44 91 PRO A O 1
ATOM 668 N N . ALA A 1 92 ? 7.055 3.785 -10.506 1.00 89.94 92 ALA A N 1
ATOM 669 C CA . ALA A 1 92 ? 5.805 3.056 -10.700 1.00 89.94 92 ALA A CA 1
ATOM 670 C C . ALA A 1 92 ? 5.446 3.062 -12.197 1.00 89.94 92 ALA A C 1
ATOM 672 O O . ALA A 1 92 ? 4.940 4.049 -12.737 1.00 89.94 92 ALA A O 1
ATOM 673 N N . ASN A 1 93 ? 5.753 1.965 -12.892 1.00 92.94 93 ASN A N 1
ATOM 674 C CA . ASN A 1 93 ? 5.438 1.771 -14.311 1.00 92.94 93 ASN A CA 1
ATOM 675 C C . ASN A 1 93 ? 4.946 0.342 -14.570 1.00 92.94 93 ASN A C 1
ATOM 677 O O . ASN A 1 93 ? 5.219 -0.567 -13.781 1.00 92.94 93 ASN A O 1
ATOM 681 N N . ARG A 1 94 ? 4.244 0.132 -15.688 1.00 92.06 94 ARG A N 1
ATOM 682 C CA . ARG A 1 94 ? 3.618 -1.156 -16.022 1.00 92.06 94 ARG A CA 1
ATOM 683 C C . ARG A 1 94 ? 4.641 -2.280 -16.147 1.00 92.06 94 ARG A C 1
ATOM 685 O O . ARG A 1 94 ? 4.415 -3.358 -15.612 1.00 92.06 94 ARG A O 1
ATOM 692 N N . ARG A 1 95 ? 5.822 -2.035 -16.721 1.00 91.81 95 ARG A N 1
ATOM 693 C CA . ARG A 1 95 ? 6.889 -3.053 -16.796 1.00 91.81 95 ARG A CA 1
ATOM 694 C C . ARG A 1 95 ? 7.333 -3.580 -15.420 1.00 91.81 95 ARG A C 1
ATOM 696 O O . ARG A 1 95 ? 7.730 -4.743 -15.297 1.00 91.81 95 ARG A O 1
ATOM 703 N N . LEU A 1 96 ? 7.300 -2.743 -14.384 1.00 90.00 96 LEU A N 1
ATOM 704 C CA . LEU A 1 96 ? 7.657 -3.133 -13.018 1.00 90.00 96 LEU A CA 1
ATOM 705 C C . LEU A 1 96 ? 6.464 -3.700 -12.241 1.00 90.00 96 LEU A C 1
ATOM 707 O O . LEU A 1 96 ? 6.646 -4.669 -11.504 1.00 90.00 96 LEU A O 1
ATOM 711 N N . LEU A 1 97 ? 5.277 -3.119 -12.415 1.00 90.94 97 LEU A N 1
ATOM 712 C CA . LEU A 1 97 ? 4.115 -3.376 -11.562 1.00 90.94 97 LEU A CA 1
ATOM 713 C C . LEU A 1 97 ? 3.104 -4.367 -12.145 1.00 90.94 97 LEU A C 1
ATOM 715 O O . LEU A 1 97 ? 2.430 -5.035 -11.370 1.00 90.94 97 LEU A O 1
ATOM 719 N N . ALA A 1 98 ? 3.018 -4.514 -13.472 1.00 89.75 98 ALA A N 1
ATOM 720 C CA . ALA A 1 98 ? 2.080 -5.421 -14.138 1.00 89.75 98 ALA A CA 1
ATOM 721 C C . ALA A 1 98 ? 2.547 -6.887 -14.053 1.00 89.75 98 ALA A C 1
ATOM 723 O O . ALA A 1 98 ? 2.869 -7.543 -15.049 1.00 89.75 98 ALA A O 1
ATOM 724 N N . ARG A 1 99 ? 2.663 -7.409 -12.832 1.00 80.12 99 ARG A N 1
ATOM 725 C CA . ARG A 1 99 ? 3.031 -8.803 -12.581 1.00 80.12 99 ARG A CA 1
ATOM 726 C C . ARG A 1 99 ? 1.851 -9.687 -12.974 1.00 80.12 99 ARG A C 1
ATOM 728 O O . ARG A 1 99 ? 0.728 -9.445 -12.560 1.00 80.12 99 ARG A O 1
ATOM 735 N N . ASN A 1 100 ? 2.109 -10.702 -13.797 1.00 79.69 100 ASN A N 1
ATOM 736 C CA . ASN A 1 100 ? 1.065 -11.533 -14.413 1.00 79.69 100 ASN A CA 1
ATOM 737 C C . ASN A 1 100 ? 0.064 -10.725 -15.265 1.00 79.69 100 ASN A C 1
ATOM 739 O O . ASN A 1 100 ? -1.100 -11.091 -15.368 1.00 79.69 100 ASN A O 1
ATOM 743 N N . GLY A 1 101 ? 0.520 -9.623 -15.873 1.00 82.69 101 GLY A N 1
ATOM 744 C CA . GLY A 1 101 ? -0.299 -8.800 -16.766 1.00 82.69 101 GLY A CA 1
ATOM 745 C C . GLY A 1 101 ? -1.240 -7.823 -16.059 1.00 82.69 101 GLY A C 1
ATOM 746 O O . GLY A 1 101 ? -1.935 -7.080 -16.743 1.00 82.69 101 GLY A O 1
ATOM 747 N N . VAL A 1 102 ? -1.236 -7.776 -14.722 1.00 86.06 102 VAL A N 1
ATOM 748 C CA . VAL A 1 102 ? -2.121 -6.912 -13.928 1.00 86.06 102 VAL A CA 1
ATOM 749 C C . VAL A 1 102 ? -1.302 -6.069 -12.957 1.00 86.06 102 VAL A C 1
ATOM 751 O O . VAL A 1 102 ? -0.396 -6.572 -12.292 1.00 86.06 102 VAL A O 1
ATOM 754 N N . VAL A 1 103 ? -1.611 -4.775 -12.879 1.00 89.19 103 VAL A N 1
ATOM 755 C CA . VAL A 1 103 ? -1.100 -3.891 -11.827 1.00 89.19 103 VAL A CA 1
ATOM 756 C C . VAL A 1 103 ? -2.007 -4.060 -10.614 1.00 89.19 103 VAL A C 1
ATOM 758 O O . VAL A 1 103 ? -3.187 -3.715 -10.665 1.00 89.19 103 VAL A O 1
ATOM 761 N N . ARG A 1 104 ? -1.476 -4.620 -9.524 1.00 86.31 104 ARG A N 1
ATOM 762 C CA . ARG A 1 104 ? -2.252 -4.793 -8.289 1.00 86.31 104 ARG A CA 1
ATOM 763 C C . ARG A 1 104 ? -2.661 -3.414 -7.754 1.00 86.31 104 ARG A C 1
ATOM 765 O O . ARG A 1 104 ? -1.789 -2.580 -7.529 1.00 86.31 104 ARG A O 1
ATOM 772 N N . GLY A 1 105 ? -3.965 -3.199 -7.571 1.00 79.94 105 GLY A N 1
ATOM 773 C CA . GLY A 1 105 ? -4.549 -1.915 -7.162 1.00 79.94 105 GLY A CA 1
ATOM 774 C C . GLY A 1 105 ? -5.208 -1.100 -8.287 1.00 79.94 105 GLY A C 1
ATOM 775 O O . GLY A 1 105 ? -5.903 -0.141 -7.976 1.00 79.94 105 GLY A O 1
ATOM 776 N N . GLU A 1 106 ? -5.035 -1.469 -9.565 1.00 83.81 106 GLU A N 1
ATOM 777 C CA . GLU A 1 106 ? -5.778 -0.862 -10.694 1.00 83.81 106 GLU A CA 1
ATOM 778 C C . GLU A 1 106 ? -7.012 -1.671 -11.143 1.00 83.81 106 GLU A C 1
ATOM 780 O O . GLU A 1 106 ? -7.772 -1.187 -11.982 1.00 83.81 106 GLU A O 1
ATOM 785 N N . ALA A 1 107 ? -7.163 -2.909 -10.664 1.00 67.88 107 ALA A N 1
ATOM 786 C CA . ALA A 1 107 ? -8.171 -3.871 -11.118 1.00 67.88 107 ALA A CA 1
ATOM 787 C C . ALA A 1 107 ? -9.377 -3.957 -10.178 1.00 67.88 107 ALA A C 1
ATOM 789 O O . ALA A 1 107 ? -9.170 -3.791 -8.954 1.00 67.88 107 ALA A O 1
#